Protein AF-A0AB36XWC5-F1 (afdb_monomer_lite)

Foldseek 3Di:
DVLLVVCCVVVVDQFDDKDWDWDFDADPVRHGDDIDIDIWTWGALVVLVVDPPRDPVVSVVDDRIDGPQLVVLVVVLVVLVVVVVVCVVCVVVLVVVLVVFVVVQVVVCVVVVNDGDWDFDDDPVCVVVVHDTHTDDCVVVVVVVVCCVVSPRDHPSSVDDDDPDDPDDD

pLDDT: mean 88.36, std 7.11, range [43.53, 97.0]

Structure (mmCIF, N/CA/C/O backbone):
data_AF-A0AB36XWC5-F1
#
_entry.id   AF-A0AB36XWC5-F1
#
loop_
_atom_site.group_PDB
_atom_site.id
_atom_site.type_symbol
_atom_site.label_atom_id
_atom_site.label_alt_id
_atom_site.label_comp_id
_atom_site.label_asym_id
_atom_site.label_entity_id
_atom_site.label_seq_id
_atom_site.pdbx_PDB_ins_code
_atom_site.Cartn_x
_atom_site.Cartn_y
_atom_site.Cartn_z
_atom_site.occupancy
_atom_site.B_iso_or_equiv
_atom_site.auth_seq_id
_atom_site.auth_comp_id
_atom_site.auth_asym_id
_atom_site.auth_atom_id
_atom_site.pdbx_PDB_model_num
ATOM 1 N N . MET A 1 1 ? -3.047 -9.078 12.312 1.00 82.25 1 MET A N 1
ATOM 2 C CA . MET A 1 1 ? -4.063 -8.747 11.285 1.00 82.25 1 MET A CA 1
ATOM 3 C C . MET A 1 1 ? -4.104 -9.725 10.125 1.00 82.25 1 MET A C 1
ATOM 5 O O . MET A 1 1 ? -5.204 -10.094 9.749 1.00 82.25 1 MET A O 1
ATOM 9 N N . GLU A 1 2 ? -2.970 -10.205 9.612 1.00 83.75 2 GLU A N 1
ATOM 10 C CA . GLU A 1 2 ? -2.934 -11.178 8.503 1.00 83.75 2 GLU A CA 1
ATOM 11 C C . GLU A 1 2 ? -3.854 -12.397 8.712 1.00 83.75 2 GLU A C 1
ATOM 13 O O . GLU A 1 2 ? -4.720 -12.687 7.893 1.00 83.75 2 GLU A O 1
ATOM 18 N N . THR A 1 3 ? -3.762 -13.060 9.870 1.00 84.31 3 THR A N 1
ATOM 19 C CA . THR A 1 3 ? -4.634 -14.199 10.215 1.00 84.31 3 THR A CA 1
ATOM 20 C C . THR A 1 3 ? -6.116 -13.823 10.249 1.00 84.31 3 THR A C 1
ATOM 22 O O . THR A 1 3 ? -6.949 -14.602 9.800 1.00 84.31 3 THR A O 1
ATOM 25 N N . LEU A 1 4 ? -6.452 -12.621 10.729 1.00 85.00 4 LEU A N 1
ATOM 26 C CA . LEU A 1 4 ? -7.832 -12.133 10.774 1.00 85.00 4 LEU A CA 1
ATOM 27 C C . LEU A 1 4 ? -8.362 -11.821 9.366 1.00 85.00 4 LEU A C 1
ATOM 29 O O . LEU A 1 4 ? -9.482 -12.193 9.037 1.00 85.00 4 LEU A O 1
ATOM 33 N N . ARG A 1 5 ? -7.535 -11.217 8.505 1.00 85.62 5 ARG A N 1
ATOM 34 C CA . ARG A 1 5 ? -7.838 -10.989 7.084 1.00 85.62 5 ARG A CA 1
ATOM 35 C C . ARG A 1 5 ? -8.075 -12.311 6.350 1.00 85.62 5 ARG A C 1
ATOM 37 O O . ARG A 1 5 ? -9.032 -12.435 5.586 1.00 85.62 5 ARG A O 1
ATOM 44 N N . ASN A 1 6 ? -7.247 -13.317 6.626 1.00 84.75 6 ASN A N 1
ATOM 45 C CA . ASN A 1 6 ? -7.398 -14.652 6.050 1.00 84.75 6 ASN A CA 1
ATOM 46 C C . ASN A 1 6 ? -8.660 -15.348 6.566 1.00 84.75 6 ASN A C 1
ATOM 48 O O . ASN A 1 6 ? -9.387 -15.931 5.769 1.00 84.75 6 ASN A O 1
ATOM 52 N N . HIS A 1 7 ? -8.976 -15.218 7.854 1.00 84.38 7 HIS A N 1
ATOM 53 C CA . HIS A 1 7 ? -10.230 -15.711 8.415 1.00 84.38 7 HIS A CA 1
ATOM 54 C C . HIS A 1 7 ? -11.456 -15.092 7.724 1.00 84.38 7 HIS A C 1
ATOM 56 O O . HIS A 1 7 ? -12.310 -15.843 7.260 1.00 84.38 7 HIS A O 1
ATOM 62 N N . VAL A 1 8 ? -11.506 -13.762 7.558 1.00 84.19 8 VAL A N 1
ATOM 63 C CA . VAL A 1 8 ? -12.599 -13.070 6.837 1.00 84.19 8 VAL A CA 1
ATOM 64 C C . VAL A 1 8 ? -12.761 -13.603 5.415 1.00 84.19 8 VAL A C 1
ATOM 66 O O . VAL A 1 8 ? -13.880 -13.853 4.981 1.00 84.19 8 VAL A O 1
ATOM 69 N N . SER A 1 9 ? -11.649 -13.832 4.712 1.00 80.06 9 SER A N 1
ATOM 70 C CA . SER A 1 9 ? -11.663 -14.303 3.319 1.00 80.06 9 SER A CA 1
ATOM 71 C C . SER A 1 9 ? -12.296 -15.693 3.150 1.00 80.06 9 SER A C 1
ATOM 73 O O . SER A 1 9 ? -12.802 -15.993 2.076 1.00 80.06 9 SER A O 1
ATOM 75 N N . HIS A 1 10 ? -12.277 -16.533 4.193 1.00 77.88 10 HIS A N 1
ATOM 76 C CA . HIS A 1 10 ? -12.788 -17.912 4.143 1.00 77.88 10 HIS A CA 1
ATOM 77 C C . HIS A 1 10 ? -14.086 -18.118 4.933 1.00 77.88 10 HIS A C 1
ATOM 79 O O . HIS A 1 10 ? -14.848 -19.028 4.627 1.00 77.88 10 HIS A O 1
ATOM 85 N N . SER A 1 11 ? -14.329 -17.301 5.960 1.00 77.69 11 SER A N 1
ATOM 86 C CA . SER A 1 11 ? -15.414 -17.499 6.937 1.00 77.69 11 SER A CA 1
ATOM 87 C C . SER A 1 11 ? -16.489 -16.409 6.865 1.00 77.69 11 SER A C 1
ATOM 89 O O . SER A 1 11 ? -17.497 -16.492 7.558 1.00 77.69 11 SER A O 1
ATOM 91 N N . GLY A 1 12 ? -16.290 -15.381 6.032 1.00 71.00 12 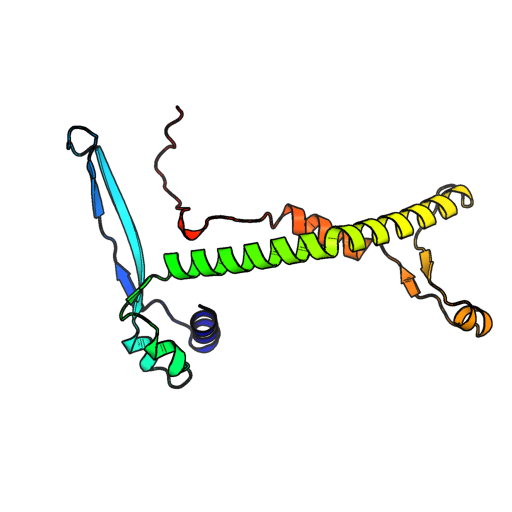GLY A N 1
ATOM 92 C CA . GLY A 1 12 ? -17.307 -14.400 5.644 1.00 71.00 12 GLY A CA 1
ATOM 93 C C . GLY A 1 12 ? -17.626 -13.299 6.661 1.00 71.00 12 GLY A C 1
ATOM 94 O O . GLY A 1 12 ? -18.109 -12.245 6.256 1.00 71.00 12 GLY A O 1
ATOM 95 N N . VAL A 1 13 ? -17.339 -13.477 7.957 1.00 79.88 13 VAL A N 1
ATOM 96 C CA . VAL A 1 13 ? -17.649 -12.482 9.002 1.00 79.88 13 VAL A CA 1
ATOM 97 C C . VAL A 1 13 ? -16.522 -12.397 10.034 1.00 79.88 13 VAL A C 1
ATOM 99 O O . VAL A 1 13 ? -16.051 -13.414 10.522 1.00 79.88 13 VAL A O 1
ATOM 102 N N . ALA A 1 14 ? -16.107 -11.175 10.386 1.00 85.25 14 ALA A N 1
ATOM 103 C CA . ALA A 1 14 ? -15.272 -10.910 11.570 1.00 85.25 14 ALA A CA 1
ATOM 104 C C . ALA A 1 14 ? -15.797 -9.762 12.446 1.00 85.25 14 ALA A C 1
ATOM 106 O O . ALA A 1 14 ? -15.201 -9.451 13.474 1.00 85.25 14 ALA A O 1
ATOM 107 N N . VAL A 1 15 ? -16.896 -9.114 12.048 1.00 91.75 15 VAL A N 1
ATOM 108 C CA . VAL A 1 15 ? -17.573 -8.114 12.878 1.00 91.75 15 VAL A CA 1
ATOM 109 C C . VAL A 1 15 ? -18.564 -8.853 13.763 1.00 91.75 15 VAL A C 1
ATOM 111 O O . VAL A 1 15 ? -19.527 -9.429 13.269 1.00 91.75 15 VAL A O 1
ATOM 114 N N . HIS A 1 16 ? -18.312 -8.850 15.066 1.00 93.56 16 HIS A N 1
ATOM 115 C CA . HIS A 1 16 ? -19.130 -9.565 16.048 1.00 93.56 16 HIS A CA 1
ATOM 116 C C . HIS A 1 16 ? -19.888 -8.608 16.969 1.00 93.56 16 HIS A C 1
ATOM 118 O O . HIS A 1 16 ? -20.935 -8.962 17.501 1.00 93.56 16 HIS A O 1
ATOM 124 N N . LEU A 1 17 ? -19.360 -7.398 17.159 1.00 93.50 17 LEU A N 1
ATOM 125 C CA . LEU A 1 17 ? -19.962 -6.368 17.993 1.00 93.50 17 LEU A CA 1
ATOM 126 C C . LEU A 1 17 ? -19.766 -5.001 17.338 1.00 93.50 17 LEU A C 1
ATOM 128 O O . LEU A 1 17 ? -18.662 -4.666 16.905 1.00 93.50 17 LEU A O 1
ATOM 132 N N . VAL A 1 18 ? -20.835 -4.212 17.319 1.00 94.88 18 VAL A N 1
ATOM 133 C CA . VAL A 1 18 ? -20.817 -2.794 16.959 1.00 94.88 18 VAL A CA 1
ATOM 134 C C . VAL A 1 18 ? -21.388 -2.016 18.138 1.00 94.88 18 VAL A C 1
ATOM 136 O O . VAL A 1 18 ? -22.439 -2.384 18.663 1.00 94.88 18 VAL A O 1
ATOM 139 N N . SER A 1 19 ? -20.689 -0.973 18.573 1.00 93.12 19 SER A N 1
ATOM 140 C CA . SER A 1 19 ? -21.149 -0.045 19.610 1.00 93.12 19 SER A CA 1
ATOM 141 C C . SER A 1 19 ? -21.038 1.389 19.117 1.00 93.12 19 SER A C 1
ATOM 143 O O . SER A 1 19 ? -20.145 1.725 18.344 1.00 93.12 19 SER A O 1
ATOM 145 N N . ASN A 1 20 ? -21.946 2.244 19.581 1.00 91.81 20 ASN A N 1
ATOM 146 C CA . ASN A 1 20 ? -22.007 3.645 19.176 1.00 91.81 20 ASN A CA 1
ATOM 147 C C . ASN A 1 20 ? -21.877 4.558 20.402 1.00 91.81 20 ASN A C 1
ATOM 149 O O . ASN A 1 20 ? -22.856 5.213 20.758 1.00 91.81 20 ASN A O 1
ATOM 153 N N . PRO A 1 21 ? -20.729 4.567 21.106 1.00 90.81 21 PRO A N 1
ATOM 154 C CA . PRO A 1 21 ? -20.549 5.465 22.235 1.00 90.81 21 PRO A CA 1
ATOM 155 C C . PRO A 1 21 ? -20.594 6.931 21.807 1.00 90.81 21 PRO A C 1
ATOM 157 O O . PRO A 1 21 ? -20.070 7.328 20.759 1.00 90.81 21 PRO A O 1
ATOM 160 N N . ASP A 1 22 ? -21.159 7.739 22.689 1.00 90.19 22 ASP A N 1
ATOM 161 C CA . ASP A 1 22 ? -21.145 9.187 22.638 1.00 90.19 22 ASP A CA 1
ATOM 162 C C . ASP A 1 22 ? -20.320 9.755 23.802 1.00 90.19 22 ASP A C 1
ATOM 164 O O . ASP A 1 22 ? -20.263 9.201 24.902 1.00 90.19 22 ASP A O 1
ATOM 168 N N . LYS A 1 23 ? -19.602 10.851 23.545 1.00 90.62 23 LYS A N 1
ATOM 169 C CA . LYS A 1 23 ? -18.795 11.529 24.561 1.00 90.62 23 LYS A CA 1
ATOM 170 C C . LYS A 1 23 ? -18.813 13.035 24.357 1.00 90.62 23 LYS A C 1
ATOM 172 O O . LYS A 1 23 ? -18.443 13.528 23.293 1.00 90.62 23 LYS A O 1
ATOM 177 N N . TRP A 1 24 ? -19.155 13.767 25.414 1.00 89.62 24 TRP A N 1
ATOM 178 C CA . TRP A 1 24 ? -18.945 15.210 25.470 1.00 89.62 24 TRP A CA 1
ATOM 179 C C . TRP A 1 24 ? -17.445 15.526 25.543 1.00 89.62 24 TRP A C 1
ATOM 181 O O . TRP A 1 24 ? -16.742 15.096 26.461 1.00 89.62 24 TRP A O 1
ATOM 191 N N . ILE A 1 25 ? -16.952 16.279 24.563 1.00 87.75 25 ILE A N 1
ATOM 192 C CA . ILE A 1 25 ? -15.660 16.958 24.608 1.00 87.75 25 ILE A CA 1
ATOM 193 C C . ILE A 1 25 ? -15.844 18.235 25.420 1.00 87.75 25 ILE A C 1
ATOM 195 O O . ILE A 1 25 ? -16.805 18.980 25.224 1.00 87.75 25 ILE A O 1
ATOM 199 N N . LEU A 1 26 ? -14.917 18.468 26.344 1.00 89.31 26 LEU A N 1
ATOM 200 C CA . LEU A 1 26 ? -14.891 19.661 27.176 1.00 89.31 26 LEU A CA 1
ATOM 201 C C . LEU A 1 26 ? -13.871 20.657 26.614 1.00 89.31 26 LEU A C 1
ATOM 203 O O . LEU A 1 26 ? -12.820 20.247 26.120 1.00 89.31 26 LEU A O 1
ATOM 207 N N . ASN A 1 27 ? -14.173 21.950 26.697 1.00 86.38 27 ASN A N 1
ATOM 208 C CA . ASN A 1 27 ? -13.205 23.016 26.444 1.00 86.38 27 ASN A CA 1
ATOM 209 C C . ASN A 1 27 ? -12.229 23.180 27.631 1.00 86.38 27 ASN A C 1
ATOM 211 O O . ASN A 1 27 ? -12.357 22.507 28.657 1.00 86.38 27 ASN A O 1
ATOM 215 N N . GLU A 1 28 ? -11.267 24.099 27.511 1.00 86.38 28 GLU A N 1
ATOM 216 C CA . GLU A 1 28 ? -10.276 24.396 28.563 1.00 86.38 28 GLU A CA 1
ATOM 217 C C . GLU A 1 28 ? -10.924 24.782 29.906 1.00 86.38 28 GLU A C 1
ATOM 219 O O . GLU A 1 28 ? -10.418 24.437 30.973 1.00 86.38 28 GLU A O 1
ATOM 224 N N . ASN A 1 29 ? -12.111 25.392 29.857 1.00 90.00 29 ASN A N 1
ATOM 225 C CA . ASN A 1 29 ? -12.907 25.776 31.024 1.00 90.00 29 ASN A CA 1
ATOM 226 C C . ASN A 1 29 ? -13.786 24.635 31.572 1.00 90.00 29 ASN A C 1
ATOM 228 O O . ASN A 1 29 ? -14.665 24.878 32.399 1.00 90.00 29 ASN A O 1
ATOM 232 N N . LYS A 1 30 ? -13.577 23.389 31.121 1.00 85.00 30 LYS A N 1
ATOM 233 C CA . LYS A 1 30 ? -14.369 22.195 31.474 1.00 85.00 30 LYS A CA 1
ATOM 234 C C . LYS A 1 30 ? -15.860 22.291 31.122 1.00 85.00 30 LYS A C 1
ATOM 236 O O . LYS A 1 30 ? -16.669 21.539 31.662 1.00 85.00 30 LYS A O 1
ATOM 241 N N . GLN A 1 31 ? -16.237 23.179 30.211 1.00 84.88 31 GLN A N 1
ATOM 242 C CA . GLN A 1 31 ? -17.599 23.274 29.696 1.00 84.88 31 GLN A CA 1
ATOM 243 C C . GLN A 1 31 ? -17.744 22.383 28.464 1.00 84.88 31 GLN A C 1
ATOM 245 O O . GLN A 1 31 ? -16.829 22.290 27.645 1.00 84.88 31 GLN A O 1
ATOM 250 N N . ALA A 1 32 ? -18.894 21.724 28.335 1.00 85.31 32 ALA A N 1
ATOM 251 C CA . ALA A 1 32 ? -19.197 20.893 27.179 1.00 85.31 32 ALA A CA 1
ATOM 252 C C . ALA A 1 32 ? -19.196 21.742 25.900 1.00 85.31 32 ALA A C 1
ATOM 254 O O . ALA A 1 32 ? -19.955 22.702 25.794 1.00 85.31 32 ALA A O 1
ATOM 255 N N . SER A 1 33 ? -18.328 21.395 24.950 1.00 86.88 33 SER A N 1
ATOM 256 C CA . SER A 1 33 ? -18.226 22.071 23.656 1.00 86.88 33 SER A CA 1
ATOM 257 C C . SER A 1 33 ? -18.938 21.275 22.571 1.00 86.88 33 SER A C 1
ATOM 259 O O . SER A 1 33 ? -19.845 21.786 21.927 1.00 86.88 33 SER A O 1
ATOM 261 N N . ASN A 1 34 ? -18.569 20.003 22.407 1.00 85.94 34 ASN A N 1
ATOM 262 C CA . ASN A 1 34 ? -19.060 19.146 21.331 1.00 85.94 34 ASN A CA 1
ATOM 263 C C . ASN A 1 34 ? -19.462 17.769 21.862 1.00 85.94 34 ASN A C 1
ATOM 265 O O . ASN A 1 34 ? -18.729 17.183 22.656 1.00 85.94 34 ASN A O 1
ATOM 269 N N . LEU A 1 35 ? -20.575 17.214 21.378 1.00 88.81 35 LEU A N 1
ATOM 270 C CA . LEU A 1 35 ? -20.912 15.801 21.568 1.00 88.81 35 LEU A CA 1
ATOM 271 C C . LEU A 1 35 ? -20.372 14.998 20.385 1.00 88.81 35 LEU A C 1
ATOM 273 O O . LEU A 1 35 ? -20.768 15.227 19.243 1.00 88.81 35 LEU A O 1
ATOM 277 N N . VAL A 1 36 ? -19.458 14.067 20.650 1.00 89.06 36 VAL A N 1
ATOM 278 C CA . VAL A 1 36 ? -18.849 13.225 19.618 1.00 89.06 36 VAL A CA 1
ATOM 279 C C . VAL A 1 36 ? -19.427 11.827 19.679 1.00 89.06 36 VAL A C 1
ATOM 281 O O . VAL A 1 36 ? -19.335 11.163 20.706 1.00 89.06 36 VAL A O 1
ATOM 284 N N . PHE A 1 37 ? -19.951 11.371 18.546 1.00 88.69 37 PHE A N 1
ATOM 285 C CA . PHE A 1 37 ? -20.355 9.988 18.332 1.00 88.69 37 PHE A CA 1
ATOM 286 C C . PHE A 1 37 ? -19.226 9.222 17.652 1.00 88.69 37 PHE A C 1
ATOM 288 O O . PHE A 1 37 ? -18.621 9.703 16.691 1.00 88.69 37 PHE A O 1
ATOM 295 N N . ASN A 1 38 ? -18.949 8.013 18.127 1.00 87.75 38 ASN A N 1
ATOM 296 C CA . ASN A 1 38 ? -17.966 7.127 17.523 1.00 87.75 38 ASN A CA 1
ATOM 297 C C . ASN A 1 38 ? -18.612 5.769 17.259 1.00 87.75 38 ASN A C 1
ATOM 299 O O . ASN A 1 38 ? -19.304 5.247 18.118 1.00 87.75 38 ASN A O 1
ATOM 303 N N . ILE A 1 39 ? -18.389 5.191 16.081 1.00 90.88 39 ILE A N 1
ATOM 304 C CA . ILE A 1 39 ? -18.837 3.829 15.770 1.00 90.88 39 ILE A CA 1
ATOM 305 C C . ILE A 1 39 ? -17.671 2.897 16.029 1.00 90.88 39 ILE A C 1
ATOM 307 O O . ILE A 1 39 ? -16.707 2.890 15.265 1.00 90.88 39 ILE A O 1
ATOM 311 N N . GLU A 1 40 ? -17.718 2.120 17.093 1.00 92.75 40 GLU A N 1
ATOM 312 C CA . GLU A 1 40 ? -16.735 1.094 17.395 1.00 92.75 40 GLU A CA 1
ATOM 313 C C . GLU A 1 40 ? -17.155 -0.241 16.783 1.00 92.75 40 GLU A C 1
ATOM 315 O O . GLU A 1 40 ? -18.321 -0.626 16.814 1.00 92.75 40 GLU A O 1
ATOM 320 N N . ILE A 1 41 ? -16.190 -0.945 16.197 1.00 94.38 41 ILE A N 1
ATOM 321 C CA . ILE A 1 41 ? -16.427 -2.189 15.467 1.00 94.38 41 ILE A CA 1
ATOM 322 C C . ILE A 1 41 ? -15.398 -3.195 15.965 1.00 94.38 41 ILE A C 1
ATOM 324 O O . ILE A 1 41 ? -14.193 -2.959 15.844 1.00 94.38 41 ILE A O 1
ATOM 328 N N . TYR A 1 42 ? -15.871 -4.309 16.518 1.00 95.62 42 TYR A N 1
ATOM 329 C CA . TYR A 1 42 ? -15.030 -5.289 17.190 1.00 95.62 42 TYR A CA 1
ATOM 330 C C . TYR A 1 42 ? -15.181 -6.699 16.624 1.00 95.62 42 TYR A C 1
ATOM 332 O O . TYR A 1 42 ? -16.285 -7.152 16.305 1.00 95.62 42 TYR A O 1
ATOM 340 N N . ALA A 1 43 ? -14.061 -7.422 16.612 1.00 94.38 43 ALA A N 1
ATOM 341 C CA . ALA A 1 43 ? -14.048 -8.877 16.578 1.00 94.38 43 ALA A CA 1
ATOM 342 C C . ALA A 1 43 ? -13.896 -9.414 18.005 1.00 94.38 43 ALA A C 1
ATOM 344 O O . ALA A 1 43 ? -12.970 -9.040 18.727 1.00 94.38 43 ALA A O 1
ATOM 345 N N . LEU A 1 44 ? -14.811 -10.292 18.405 1.00 94.25 44 LEU A N 1
ATOM 346 C CA . LEU A 1 44 ? -14.743 -11.009 19.678 1.00 94.25 44 LEU A CA 1
ATOM 347 C C . LEU A 1 44 ? -13.864 -12.256 19.560 1.00 94.25 44 LEU A C 1
ATOM 349 O O . LEU A 1 44 ? -14.066 -13.064 18.653 1.00 94.25 44 LEU A O 1
ATOM 353 N N . LYS A 1 45 ? -12.925 -12.425 20.494 1.00 92.94 45 LYS A N 1
ATOM 354 C CA . LYS A 1 45 ? -12.001 -13.568 20.551 1.00 92.94 45 LYS A CA 1
ATOM 355 C C . LYS A 1 45 ? -12.718 -14.907 20.687 1.00 92.94 45 LYS A C 1
ATOM 357 O O . LYS A 1 45 ? -12.339 -15.849 20.005 1.00 92.94 45 LYS A O 1
ATOM 362 N N . GLU A 1 46 ? -13.755 -14.975 21.520 1.00 92.75 46 GLU A N 1
ATOM 363 C CA . GLU A 1 46 ? -14.589 -16.175 21.695 1.00 92.75 46 GLU A CA 1
ATOM 364 C C . GLU A 1 46 ? -15.160 -16.667 20.355 1.00 92.75 46 GLU A C 1
ATOM 366 O O . GLU A 1 46 ? -14.979 -17.819 19.987 1.00 92.75 46 GLU A O 1
ATOM 371 N N . ARG A 1 47 ? -15.706 -15.755 19.546 1.00 90.94 47 ARG A N 1
ATOM 372 C CA . ARG A 1 47 ? -16.283 -16.066 18.233 1.00 90.94 47 ARG A CA 1
ATOM 373 C C . ARG A 1 47 ? -15.226 -16.459 17.206 1.00 90.94 47 ARG A C 1
ATOM 375 O O . ARG A 1 47 ? -15.490 -17.268 16.326 1.00 90.94 47 ARG A O 1
ATOM 382 N N . LEU A 1 48 ? -14.024 -15.886 17.300 1.00 90.06 48 LEU A N 1
ATOM 383 C CA . LEU A 1 48 ? -12.893 -16.311 16.471 1.00 90.06 48 LEU A CA 1
ATOM 384 C C . LEU A 1 48 ? -12.393 -17.707 16.872 1.00 90.06 48 LEU A C 1
ATOM 386 O O . LEU A 1 48 ? -11.913 -18.438 16.010 1.00 90.06 48 LEU A O 1
ATOM 390 N N . ALA A 1 49 ? -12.505 -18.071 18.152 1.00 89.56 49 ALA A N 1
ATOM 391 C CA . ALA A 1 49 ? -12.117 -19.380 18.668 1.00 89.56 49 ALA A CA 1
ATOM 392 C C . ALA A 1 49 ? -13.095 -20.498 18.270 1.00 89.56 49 ALA A C 1
ATOM 394 O O . ALA A 1 49 ? -12.658 -21.636 18.117 1.00 89.56 49 ALA A O 1
ATOM 395 N N . ASP A 1 50 ? -14.369 -20.172 18.022 1.00 87.62 50 ASP A N 1
ATOM 396 C CA . ASP A 1 50 ? -15.357 -21.116 17.472 1.00 87.62 50 ASP A CA 1
ATOM 397 C C . ASP A 1 50 ? -14.961 -21.631 16.073 1.00 87.62 50 ASP A C 1
ATOM 399 O O . ASP A 1 50 ? -15.430 -22.676 15.619 1.00 87.62 50 ASP A O 1
ATOM 403 N N . ASN A 1 51 ? -14.079 -20.914 15.369 1.00 83.56 51 ASN A N 1
ATOM 404 C CA . ASN A 1 51 ? -13.585 -21.319 14.062 1.00 83.56 51 ASN A CA 1
ATOM 405 C C . ASN A 1 51 ? -12.324 -22.186 14.185 1.00 83.56 51 ASN A C 1
ATOM 407 O O . ASN A 1 51 ? -11.227 -21.689 14.444 1.00 83.56 51 ASN A O 1
ATOM 411 N N . SER A 1 52 ? -12.462 -23.479 13.887 1.00 80.75 52 SER A N 1
ATOM 412 C CA . SER A 1 52 ? -11.366 -24.457 13.934 1.00 80.75 52 SER A CA 1
ATOM 413 C C . SER A 1 52 ? -10.198 -24.155 12.984 1.00 80.75 52 SER A C 1
ATOM 415 O O . SER A 1 52 ? -9.097 -24.665 13.182 1.00 80.75 52 SER A O 1
ATOM 417 N N . GLY A 1 53 ? -10.414 -23.340 11.946 1.00 82.56 53 GLY A N 1
ATOM 418 C CA . GLY A 1 53 ? -9.382 -22.896 11.008 1.00 82.56 53 GLY A CA 1
ATOM 419 C C . GLY A 1 53 ? -8.574 -21.688 11.492 1.00 82.56 53 GLY A C 1
ATOM 420 O O . GLY A 1 53 ? -7.573 -21.327 10.865 1.00 82.56 53 GLY A O 1
ATOM 421 N N . PHE A 1 54 ? -8.970 -21.039 12.591 1.00 86.31 54 PHE A N 1
ATOM 422 C CA . PHE A 1 54 ? -8.229 -19.905 13.129 1.00 86.31 54 PHE A CA 1
ATOM 423 C C . PHE A 1 54 ? -6.997 -20.381 13.912 1.00 86.31 54 PHE A C 1
ATOM 425 O O . PHE A 1 54 ? -7.079 -21.232 14.793 1.00 86.31 54 PHE A O 1
ATOM 432 N N . LYS A 1 55 ? -5.821 -19.810 13.613 1.00 89.56 55 LYS A N 1
ATOM 433 C CA . LYS A 1 55 ? -4.548 -20.238 14.218 1.00 89.56 55 LYS A CA 1
ATOM 434 C C . LYS A 1 55 ? -4.564 -20.099 15.757 1.00 89.56 55 LYS A C 1
ATOM 436 O O . LYS A 1 55 ? -4.634 -18.966 16.246 1.00 89.56 55 LYS A O 1
ATOM 441 N N . PRO A 1 56 ? -4.381 -21.193 16.528 1.00 88.38 56 PRO A N 1
ATOM 442 C CA . PRO A 1 56 ? -4.431 -21.142 17.993 1.00 88.38 56 PRO A CA 1
ATOM 443 C C . PRO A 1 56 ? -3.349 -20.270 18.637 1.00 88.38 56 PRO A C 1
ATOM 445 O O . PRO A 1 56 ? -3.598 -19.636 19.659 1.00 88.38 56 PRO A O 1
ATOM 448 N N . SER A 1 57 ? -2.150 -20.207 18.044 1.00 91.69 57 SER A N 1
ATOM 449 C CA . SER A 1 57 ? -1.066 -19.342 18.532 1.00 91.69 57 SER A CA 1
ATOM 450 C C . SER A 1 57 ? -1.464 -17.868 18.516 1.00 91.69 57 SER A C 1
ATOM 452 O O . SER A 1 57 ? -1.243 -17.159 19.490 1.00 91.69 57 SER A O 1
ATOM 454 N N . VAL A 1 58 ? -2.146 -17.437 17.454 1.00 89.44 58 VAL A N 1
ATOM 455 C CA . VAL A 1 58 ? -2.605 -16.055 17.296 1.00 89.44 58 VAL A CA 1
ATOM 456 C C . VAL A 1 58 ? -3.752 -15.749 18.257 1.00 89.44 58 VAL A C 1
ATOM 458 O O . VAL A 1 58 ? -3.762 -14.677 18.847 1.00 89.44 58 VAL A O 1
ATOM 461 N N . LEU A 1 59 ? -4.687 -16.684 18.484 1.00 90.12 59 LEU A N 1
ATOM 462 C CA . LEU A 1 59 ? -5.768 -16.488 19.466 1.00 90.12 59 LEU A CA 1
ATOM 463 C C . LEU A 1 59 ? -5.230 -16.187 20.867 1.00 90.12 59 LEU A C 1
ATOM 465 O O . LEU A 1 59 ? -5.810 -15.364 21.571 1.00 90.12 59 LEU A O 1
ATOM 469 N N . LYS A 1 60 ? -4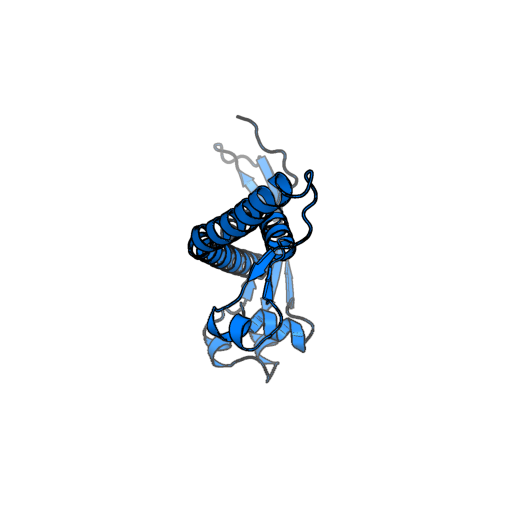.122 -16.817 21.276 1.00 91.25 60 LYS A N 1
ATOM 470 C CA . LYS A 1 60 ? -3.520 -16.579 22.597 1.00 91.25 60 LYS A CA 1
ATOM 471 C C . LYS A 1 60 ? -3.040 -15.138 22.775 1.00 91.25 60 LYS A C 1
ATOM 473 O O . LYS A 1 60 ? -3.176 -14.605 23.869 1.00 91.25 60 LYS A O 1
ATOM 478 N N . GLU A 1 61 ? -2.544 -14.517 21.709 1.00 91.62 61 GLU A N 1
ATOM 479 C CA . GLU A 1 61 ? -2.032 -13.141 21.712 1.00 91.62 61 GLU A CA 1
ATOM 480 C C . GLU A 1 61 ? -3.142 -12.083 21.596 1.00 91.62 61 GLU A C 1
ATOM 482 O O . GLU A 1 61 ? -2.914 -10.913 21.903 1.00 91.62 61 GLU A O 1
ATOM 487 N N . LEU A 1 62 ? -4.346 -12.464 21.149 1.00 91.19 62 LEU A N 1
ATOM 488 C CA . LEU A 1 62 ? -5.444 -11.517 20.970 1.00 91.19 62 LEU A CA 1
ATOM 489 C C . LEU A 1 62 ? -6.093 -11.124 22.309 1.00 91.19 62 LEU A C 1
ATOM 491 O O . LEU A 1 62 ? -6.345 -12.003 23.146 1.00 91.19 62 LEU A O 1
ATOM 495 N N . PRO A 1 63 ? -6.444 -9.834 22.487 1.00 93.81 63 PRO A N 1
ATOM 496 C CA . PRO A 1 63 ? -7.346 -9.409 23.553 1.00 93.81 63 PRO A CA 1
ATOM 497 C C . PRO A 1 63 ? -8.760 -9.957 23.314 1.00 93.81 63 PRO A C 1
ATOM 499 O O . PRO A 1 63 ? -9.098 -10.358 22.199 1.00 93.81 63 PRO A O 1
ATOM 502 N N . ASP A 1 64 ? -9.613 -9.916 24.338 1.00 94.56 64 ASP A N 1
ATOM 503 C CA . ASP A 1 64 ? -10.992 -10.424 24.248 1.00 94.56 64 ASP A CA 1
ATOM 504 C C . ASP A 1 64 ? -11.826 -9.697 23.183 1.00 94.56 64 ASP A C 1
ATOM 506 O O . ASP A 1 64 ? -12.634 -10.311 22.482 1.00 94.56 64 ASP A O 1
ATOM 510 N N . LYS A 1 65 ? -11.586 -8.389 23.027 1.00 94.44 65 LYS A N 1
ATOM 511 C CA . LYS A 1 65 ? -12.173 -7.542 21.984 1.00 94.44 65 LYS A CA 1
ATOM 512 C C . LYS A 1 65 ? -11.068 -6.910 21.149 1.00 94.44 65 LYS A C 1
ATOM 514 O O . LYS A 1 65 ? -10.239 -6.161 21.664 1.00 94.44 65 LYS A O 1
ATOM 519 N N . VAL A 1 66 ? -11.086 -7.169 19.848 1.00 93.44 66 VAL A N 1
ATOM 520 C CA . VAL A 1 66 ? -10.154 -6.574 18.886 1.00 93.44 66 VAL A CA 1
ATOM 521 C C . VAL A 1 66 ? -10.849 -5.419 18.175 1.00 93.44 66 VAL A C 1
ATOM 523 O O . VAL A 1 66 ? -11.804 -5.653 17.439 1.00 93.44 66 VAL A O 1
ATOM 526 N N . ASP A 1 67 ? -10.377 -4.184 18.373 1.00 92.44 67 ASP A N 1
ATOM 527 C CA . ASP A 1 67 ? -10.852 -3.015 17.614 1.00 92.44 67 ASP A CA 1
ATOM 528 C C . ASP A 1 67 ? -10.416 -3.139 16.149 1.00 92.44 67 ASP A C 1
ATOM 530 O O . ASP A 1 67 ? -9.234 -2.994 15.813 1.00 92.44 67 ASP A O 1
ATOM 534 N N . LEU A 1 68 ? -11.382 -3.402 15.269 1.00 91.88 68 LEU A N 1
ATOM 535 C CA . LEU A 1 68 ? -11.129 -3.634 13.853 1.00 91.88 68 LEU A CA 1
ATOM 536 C C . LEU A 1 68 ? -10.678 -2.368 13.131 1.00 91.88 68 LEU A C 1
ATOM 538 O O . LEU A 1 68 ? -9.828 -2.455 12.248 1.00 91.88 68 LEU A O 1
ATOM 542 N N . LYS A 1 69 ? -11.170 -1.186 13.514 1.00 89.81 69 LYS A N 1
ATOM 543 C CA . LYS A 1 69 ? -10.756 0.071 12.873 1.00 89.81 69 LYS A CA 1
ATOM 544 C C . LYS A 1 69 ? -9.286 0.334 13.153 1.00 89.81 69 LYS A C 1
ATOM 546 O O . LYS A 1 69 ? -8.521 0.610 12.230 1.00 89.81 69 LYS A O 1
ATOM 551 N N . LYS A 1 70 ? -8.883 0.229 14.423 1.00 89.12 70 LYS A N 1
ATOM 552 C CA . LYS A 1 70 ? -7.493 0.446 14.833 1.00 89.12 70 LYS A CA 1
ATOM 553 C C . LYS A 1 70 ? -6.572 -0.583 14.186 1.00 89.12 70 LYS A C 1
ATOM 555 O O . LYS A 1 70 ? -5.533 -0.219 13.635 1.00 89.12 70 LYS A O 1
ATOM 560 N N . ALA A 1 71 ? -6.968 -1.853 14.213 1.00 90.19 71 ALA A N 1
ATOM 561 C CA . ALA A 1 71 ? -6.156 -2.930 13.675 1.00 90.19 71 ALA A CA 1
ATOM 562 C C . ALA A 1 71 ? -6.002 -2.832 12.144 1.00 90.19 71 ALA A C 1
ATOM 564 O O . ALA A 1 71 ? -4.886 -2.962 11.641 1.00 90.19 71 ALA A O 1
ATOM 565 N N . VAL A 1 72 ? -7.076 -2.523 11.403 1.00 89.75 72 VAL A N 1
ATOM 566 C CA . VAL A 1 72 ? -7.025 -2.299 9.945 1.00 89.75 72 VAL A CA 1
ATOM 567 C C . VAL A 1 72 ? -6.160 -1.090 9.600 1.00 89.75 72 VAL A C 1
ATOM 569 O O . VAL A 1 72 ? -5.299 -1.207 8.733 1.00 89.75 72 VAL A O 1
ATOM 572 N N . ARG A 1 73 ? -6.320 0.048 10.292 1.00 89.62 73 ARG A N 1
ATOM 573 C CA . ARG A 1 73 ? -5.493 1.246 10.049 1.00 89.62 73 ARG A CA 1
ATOM 574 C C . ARG A 1 73 ? -4.009 0.964 10.259 1.00 89.62 73 ARG A C 1
ATOM 576 O O . ARG A 1 73 ? -3.201 1.326 9.411 1.00 89.62 73 ARG A O 1
ATOM 583 N N . SER A 1 74 ? -3.660 0.282 11.350 1.00 88.88 74 SER A N 1
ATOM 584 C CA . SER A 1 74 ? -2.275 -0.112 11.628 1.00 88.88 74 SER A CA 1
ATOM 585 C C . SER A 1 74 ? -1.726 -1.066 10.561 1.00 88.88 74 SER A C 1
ATOM 587 O O . SER A 1 74 ? -0.608 -0.881 10.091 1.00 88.88 74 SER A O 1
ATOM 589 N N . TYR A 1 75 ? -2.523 -2.043 10.123 1.00 89.94 75 TYR A N 1
ATOM 590 C CA . TYR A 1 75 ? -2.119 -3.003 9.096 1.00 89.94 75 TYR A CA 1
ATOM 591 C C . TYR A 1 75 ? -1.926 -2.358 7.718 1.00 89.94 75 TYR A C 1
ATOM 593 O O . TYR A 1 75 ? -0.897 -2.577 7.086 1.00 89.94 75 TYR A O 1
ATOM 601 N N . VAL A 1 76 ? -2.867 -1.520 7.273 1.00 89.06 76 VAL A N 1
ATOM 602 C CA . VAL A 1 76 ? -2.744 -0.769 6.011 1.00 89.06 76 VAL A CA 1
ATOM 603 C C . VAL A 1 76 ? -1.562 0.198 6.070 1.00 89.06 76 VAL A C 1
ATOM 605 O O . VAL A 1 76 ? -0.812 0.288 5.104 1.00 89.06 76 VAL A O 1
ATOM 608 N N . GLY A 1 77 ? -1.346 0.861 7.210 1.00 89.56 77 GLY A N 1
AT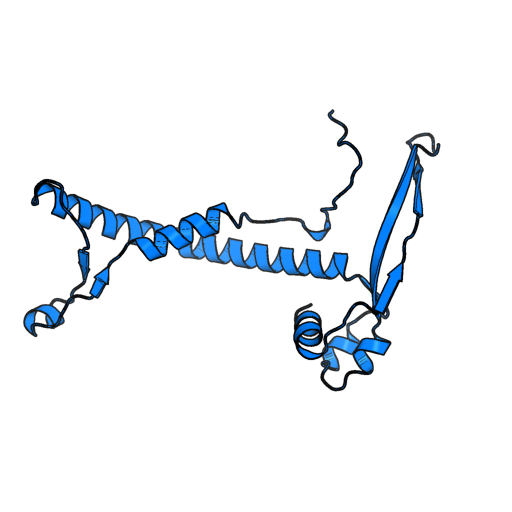OM 609 C CA . GLY A 1 77 ? -0.164 1.696 7.430 1.00 89.56 77 GLY A CA 1
ATOM 610 C C . GLY A 1 77 ? 1.139 0.904 7.286 1.00 89.56 77 GLY A C 1
ATOM 611 O O . GLY A 1 77 ? 2.037 1.339 6.577 1.00 89.56 77 GLY A O 1
ATOM 612 N N . ALA A 1 78 ? 1.223 -0.293 7.874 1.00 89.56 78 ALA A N 1
ATOM 613 C CA . ALA A 1 78 ? 2.396 -1.156 7.739 1.00 89.56 78 ALA A CA 1
ATOM 614 C C . ALA A 1 78 ? 2.636 -1.607 6.286 1.00 89.56 78 ALA A C 1
ATOM 616 O O . ALA A 1 78 ? 3.773 -1.562 5.820 1.00 89.56 78 ALA A O 1
ATOM 617 N N . ILE A 1 79 ? 1.581 -1.988 5.551 1.00 89.88 79 ILE A N 1
ATOM 618 C CA . ILE A 1 79 ? 1.682 -2.310 4.116 1.00 89.88 79 ILE A CA 1
ATOM 619 C C . ILE A 1 79 ? 2.191 -1.100 3.333 1.00 89.88 79 ILE A C 1
ATOM 621 O O . ILE A 1 79 ? 3.106 -1.241 2.525 1.00 89.88 79 ILE A O 1
ATOM 625 N N . SER A 1 80 ? 1.627 0.082 3.589 1.00 90.50 80 SER A N 1
ATOM 626 C CA . SER A 1 80 ? 2.048 1.319 2.934 1.00 90.50 80 SER A CA 1
ATOM 627 C C . SER A 1 80 ? 3.526 1.610 3.190 1.00 90.50 80 SER A C 1
ATOM 629 O O . SER A 1 80 ? 4.239 1.946 2.250 1.00 90.50 80 SER A O 1
ATOM 631 N N . SER A 1 81 ? 4.006 1.443 4.426 1.00 90.06 81 SER A N 1
ATOM 632 C CA . SER A 1 81 ? 5.421 1.639 4.761 1.00 90.06 81 SER A CA 1
ATOM 633 C C . SER A 1 81 ? 6.329 0.650 4.030 1.00 90.06 81 SER A C 1
ATOM 635 O O . SER A 1 81 ? 7.347 1.051 3.482 1.00 90.06 81 SER A O 1
ATOM 637 N N . ILE A 1 82 ? 5.955 -0.633 3.967 1.00 91.31 82 ILE A N 1
ATOM 638 C CA . ILE A 1 82 ? 6.729 -1.640 3.223 1.00 91.31 82 ILE A CA 1
ATOM 639 C C . ILE A 1 82 ? 6.795 -1.274 1.738 1.00 91.31 82 ILE A C 1
ATOM 641 O O . ILE A 1 82 ? 7.862 -1.341 1.134 1.00 91.31 82 ILE A O 1
ATOM 645 N N . GLN A 1 83 ? 5.668 -0.878 1.144 1.00 91.00 83 GLN A N 1
ATOM 646 C CA . GLN A 1 83 ? 5.629 -0.467 -0.258 1.00 91.00 83 GLN A CA 1
ATOM 647 C C . GLN A 1 83 ? 6.497 0.766 -0.519 1.00 91.00 83 GLN A C 1
ATOM 649 O O . GLN A 1 83 ? 7.159 0.822 -1.551 1.00 91.00 83 GLN A O 1
ATOM 654 N N . ASP A 1 84 ? 6.512 1.728 0.403 1.00 91.56 84 ASP A N 1
ATOM 655 C CA . ASP A 1 84 ? 7.361 2.917 0.318 1.00 91.56 84 ASP A CA 1
ATOM 656 C C . ASP A 1 84 ? 8.852 2.549 0.324 1.00 91.56 84 ASP A C 1
ATOM 658 O O . ASP A 1 84 ? 9.607 3.000 -0.536 1.00 91.56 84 ASP A O 1
ATOM 662 N N . GLU A 1 85 ? 9.270 1.652 1.221 1.00 93.50 85 GLU A N 1
ATOM 663 C CA . GLU A 1 85 ? 10.656 1.171 1.272 1.00 93.50 85 GLU A CA 1
ATOM 664 C C . GLU A 1 85 ? 11.050 0.382 0.019 1.00 93.50 85 GLU A C 1
ATOM 666 O O . GLU A 1 85 ? 12.110 0.625 -0.557 1.00 93.50 85 GLU A O 1
ATOM 671 N N . VAL A 1 86 ? 10.184 -0.514 -0.467 1.00 92.88 86 VAL A N 1
ATOM 672 C CA . VAL A 1 86 ? 10.433 -1.245 -1.721 1.00 92.88 86 VAL A CA 1
ATOM 673 C C . VAL A 1 86 ? 10.630 -0.275 -2.881 1.00 92.88 86 VAL A C 1
ATOM 675 O O . VAL A 1 86 ? 11.554 -0.460 -3.669 1.00 92.88 86 VAL A O 1
ATOM 678 N N . ARG A 1 87 ? 9.804 0.774 -2.975 1.00 92.12 87 ARG A N 1
ATOM 679 C CA . ARG A 1 87 ? 9.939 1.792 -4.024 1.00 92.12 87 ARG A CA 1
ATOM 680 C C . ARG A 1 87 ? 11.294 2.477 -3.943 1.00 92.12 87 ARG A C 1
ATOM 682 O O . ARG A 1 87 ? 11.997 2.465 -4.941 1.00 92.12 87 ARG A O 1
ATOM 689 N N . LYS A 1 88 ? 11.699 2.961 -2.763 1.00 93.25 88 LYS A N 1
ATOM 690 C CA . LYS A 1 88 ? 13.017 3.594 -2.558 1.00 93.25 88 LYS A CA 1
ATOM 691 C C . LYS A 1 88 ? 14.170 2.703 -3.017 1.00 93.25 88 LYS A C 1
ATOM 693 O O . LYS A 1 88 ? 15.097 3.197 -3.649 1.00 93.25 88 LYS A O 1
ATOM 698 N N . ILE A 1 89 ? 14.099 1.402 -2.725 1.00 96.94 89 ILE A N 1
ATOM 699 C CA . ILE A 1 89 ? 15.136 0.432 -3.106 1.00 96.94 89 ILE A CA 1
ATOM 700 C C . ILE A 1 89 ? 15.233 0.284 -4.629 1.00 96.94 89 ILE A C 1
ATOM 702 O O . ILE A 1 89 ? 16.338 0.179 -5.158 1.00 96.94 89 ILE A O 1
ATOM 706 N N . ILE A 1 90 ? 14.101 0.260 -5.337 1.00 95.19 90 ILE A N 1
ATOM 707 C CA . ILE A 1 90 ? 14.089 0.011 -6.785 1.00 95.19 90 ILE A CA 1
ATOM 708 C C . ILE A 1 90 ? 14.189 1.282 -7.633 1.00 95.19 90 ILE A C 1
ATOM 710 O O . ILE A 1 90 ? 14.522 1.157 -8.808 1.00 95.19 90 ILE A O 1
ATOM 714 N N . THR A 1 91 ? 13.912 2.471 -7.075 1.00 94.69 91 THR A N 1
ATOM 715 C CA . THR A 1 91 ? 13.787 3.747 -7.809 1.00 94.69 91 THR A CA 1
ATOM 716 C C . THR A 1 91 ? 14.942 3.984 -8.776 1.00 94.69 91 THR A C 1
ATOM 718 O O . THR A 1 91 ? 14.711 4.148 -9.970 1.00 94.69 91 THR A O 1
ATOM 721 N N . SER A 1 92 ? 16.185 3.924 -8.296 1.00 96.81 92 SER A N 1
ATOM 722 C CA . SER A 1 92 ? 17.354 4.207 -9.137 1.00 96.81 92 SER A CA 1
ATOM 723 C C . SER A 1 92 ? 17.508 3.211 -10.288 1.00 96.81 92 SER A C 1
ATOM 725 O O . SER A 1 92 ? 17.851 3.598 -11.403 1.00 96.81 92 SER A O 1
ATOM 727 N N . ALA A 1 93 ? 17.227 1.930 -10.039 1.00 96.94 93 ALA A N 1
ATOM 728 C CA . ALA A 1 93 ? 17.331 0.885 -11.048 1.00 96.94 93 ALA A CA 1
ATOM 729 C C . ALA A 1 93 ? 16.261 1.038 -12.137 1.00 96.94 93 ALA A C 1
ATOM 731 O O . ALA A 1 93 ? 16.574 0.902 -13.318 1.00 96.94 93 ALA A O 1
ATOM 732 N N . VAL A 1 94 ? 15.014 1.340 -11.757 1.00 96.06 94 VAL A N 1
ATOM 733 C CA . VAL A 1 94 ? 13.917 1.500 -12.727 1.00 96.06 94 VAL A CA 1
ATOM 734 C C . VAL A 1 94 ? 14.045 2.795 -13.526 1.00 96.06 94 VAL A C 1
ATOM 736 O O . VAL A 1 94 ? 13.859 2.764 -14.737 1.00 96.06 94 VAL A O 1
ATOM 739 N N . GLU A 1 95 ? 14.449 3.900 -12.892 1.00 96.44 95 GLU A N 1
ATOM 740 C CA . GLU A 1 95 ? 14.711 5.171 -13.579 1.00 96.44 95 GLU A CA 1
ATOM 741 C C . GLU A 1 95 ? 15.883 5.049 -14.554 1.00 96.44 95 GLU A C 1
ATOM 743 O O . GLU A 1 95 ? 15.788 5.489 -15.699 1.00 96.44 95 GLU A O 1
ATOM 748 N N . SER A 1 96 ? 16.967 4.382 -14.143 1.00 97.00 96 SER A N 1
ATOM 749 C CA . SER A 1 96 ? 18.102 4.122 -15.028 1.00 97.00 96 SER A CA 1
ATOM 750 C C . SER A 1 96 ? 17.710 3.235 -16.209 1.00 97.00 96 SER A C 1
ATOM 752 O O . SER A 1 96 ? 18.082 3.537 -17.341 1.00 97.00 96 SER A O 1
ATOM 754 N N . ALA A 1 97 ? 16.937 2.169 -15.977 1.00 95.06 97 ALA A N 1
ATOM 755 C CA . ALA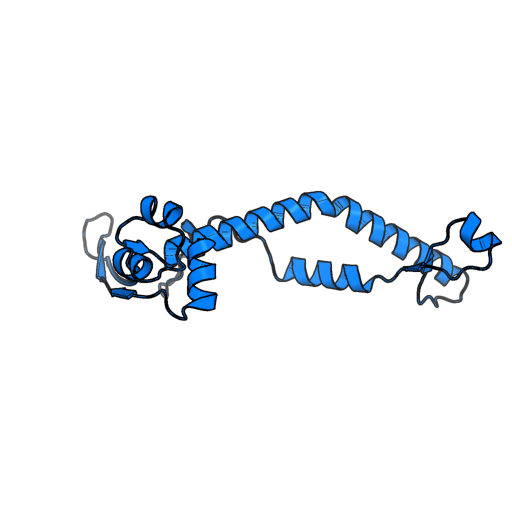 A 1 97 ? 16.480 1.283 -17.045 1.00 95.06 97 ALA A CA 1
ATOM 756 C C . ALA A 1 97 ? 15.601 2.021 -18.065 1.00 95.06 97 ALA A C 1
ATOM 758 O O . ALA A 1 97 ? 15.830 1.890 -19.267 1.00 95.06 97 ALA A O 1
ATOM 759 N N . ARG A 1 98 ? 14.637 2.824 -17.594 1.00 95.94 98 ARG A N 1
ATOM 760 C CA . ARG A 1 98 ? 13.795 3.663 -18.455 1.00 95.94 98 ARG A CA 1
ATOM 761 C C . ARG A 1 98 ? 14.636 4.648 -19.265 1.00 95.94 98 ARG A C 1
ATOM 763 O O . ARG A 1 98 ? 14.520 4.647 -20.484 1.00 95.94 98 ARG A O 1
ATOM 770 N N . SER A 1 99 ? 15.540 5.387 -18.621 1.00 96.50 99 SER A N 1
ATOM 771 C CA . SER A 1 99 ? 16.395 6.371 -19.299 1.00 96.50 99 SER A CA 1
ATOM 772 C C . SER A 1 99 ? 17.287 5.743 -20.380 1.00 96.50 99 SER A C 1
ATOM 774 O O . SER A 1 99 ? 17.470 6.330 -21.442 1.00 96.50 99 SER A O 1
ATOM 776 N N . ILE A 1 100 ? 17.800 4.525 -20.161 1.00 95.62 100 ILE A N 1
ATOM 777 C CA . ILE A 1 100 ? 18.571 3.788 -21.178 1.00 95.62 100 ILE A CA 1
ATOM 778 C C . ILE A 1 100 ? 17.692 3.421 -22.382 1.00 95.62 100 ILE A C 1
ATOM 780 O O . ILE A 1 100 ? 18.123 3.553 -23.528 1.00 95.62 100 ILE A O 1
ATOM 784 N N . ILE A 1 101 ? 16.472 2.937 -22.135 1.00 94.75 101 ILE A N 1
ATOM 785 C CA . ILE A 1 101 ? 15.535 2.556 -23.199 1.00 94.75 101 ILE A CA 1
ATOM 786 C C . ILE A 1 101 ? 15.111 3.794 -24.000 1.00 94.75 101 ILE A C 1
ATOM 788 O O . ILE A 1 101 ? 15.167 3.760 -25.228 1.00 94.75 101 ILE A O 1
ATOM 792 N N . GLU A 1 102 ? 14.747 4.882 -23.319 1.00 95.19 102 GLU A N 1
ATOM 793 C CA . GLU A 1 102 ? 14.384 6.170 -23.925 1.00 95.19 102 GLU A CA 1
ATOM 794 C C . GLU A 1 102 ? 15.534 6.738 -24.757 1.00 95.19 102 GLU A C 1
ATOM 796 O O . GLU A 1 102 ? 15.339 7.039 -25.932 1.00 95.19 102 GLU A O 1
ATOM 801 N N . GLY A 1 103 ? 16.755 6.766 -24.216 1.00 94.75 103 GLY A N 1
ATOM 802 C CA . GLY A 1 103 ? 17.922 7.248 -24.953 1.00 94.75 103 GLY A CA 1
ATOM 803 C C . GLY A 1 103 ? 18.181 6.452 -26.236 1.00 94.75 103 GLY A C 1
ATOM 804 O O . GLY A 1 103 ? 18.485 7.026 -27.278 1.00 94.75 103 GLY A O 1
ATOM 805 N N . HIS A 1 104 ? 18.004 5.127 -26.216 1.00 93.88 104 HIS A N 1
ATOM 806 C CA . HIS A 1 104 ? 18.129 4.323 -27.435 1.00 93.88 104 HIS A CA 1
ATOM 807 C C . HIS A 1 104 ? 16.977 4.530 -28.428 1.00 93.88 104 HIS A C 1
ATOM 809 O O . HIS A 1 104 ? 17.209 4.459 -29.638 1.00 93.88 104 HIS A O 1
ATOM 815 N N . LEU A 1 105 ? 15.756 4.784 -27.949 1.00 93.69 105 LEU A N 1
ATOM 816 C CA . LEU A 1 105 ? 14.623 5.146 -28.804 1.00 93.69 105 LEU A CA 1
ATOM 817 C C . LEU A 1 105 ? 14.855 6.493 -29.494 1.00 93.69 105 LEU A C 1
ATOM 819 O O . LEU A 1 105 ? 14.583 6.605 -30.689 1.00 93.69 105 LEU A O 1
ATOM 823 N N . GLU A 1 106 ? 15.389 7.480 -28.773 1.00 93.38 106 GLU A N 1
ATOM 824 C CA . GLU A 1 106 ? 15.741 8.803 -29.300 1.00 93.38 106 GLU A CA 1
ATOM 825 C C . GLU A 1 106 ? 16.863 8.708 -30.338 1.00 93.38 106 GLU A C 1
ATOM 827 O O . GLU A 1 106 ? 16.693 9.167 -31.466 1.00 93.38 106 GLU A O 1
ATOM 832 N N . MET A 1 107 ? 17.960 8.012 -30.017 1.00 92.25 107 MET A N 1
ATOM 833 C CA . MET A 1 107 ? 19.066 7.784 -30.957 1.00 92.25 107 MET A CA 1
ATOM 834 C C . MET A 1 107 ? 18.603 7.116 -32.257 1.00 92.25 107 MET A C 1
ATOM 836 O O . MET A 1 107 ? 19.106 7.425 -33.337 1.00 92.25 107 MET A O 1
ATOM 840 N N . TYR A 1 108 ? 17.664 6.169 -32.169 1.00 90.56 108 TYR A N 1
ATOM 841 C CA . TYR A 1 108 ? 17.108 5.530 -33.357 1.00 90.56 108 TYR A CA 1
ATOM 842 C C . TYR A 1 108 ? 16.179 6.472 -34.133 1.00 90.56 108 TYR A C 1
ATOM 844 O O . TYR A 1 108 ? 16.230 6.507 -35.361 1.00 90.56 108 TYR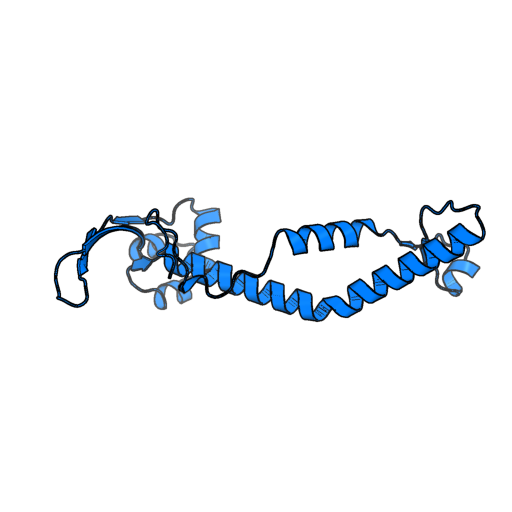 A O 1
ATOM 852 N N . ALA A 1 109 ? 15.360 7.258 -33.434 1.00 92.56 109 ALA A N 1
ATOM 853 C CA . ALA A 1 109 ? 14.478 8.239 -34.055 1.00 92.56 109 ALA A CA 1
ATOM 854 C C . ALA A 1 109 ? 15.270 9.292 -34.854 1.00 92.56 109 ALA A C 1
ATOM 856 O O . ALA A 1 109 ? 14.876 9.617 -35.973 1.00 92.56 109 ALA A O 1
ATOM 857 N N . GLU A 1 110 ? 16.418 9.763 -34.351 1.00 93.38 110 GLU A N 1
ATOM 858 C CA . GLU A 1 110 ? 17.291 10.721 -35.055 1.00 93.38 110 GLU A CA 1
ATOM 859 C C . GLU A 1 110 ? 17.736 10.229 -36.442 1.00 93.38 110 GLU A C 1
ATOM 861 O O . GLU A 1 110 ? 17.818 11.016 -37.386 1.00 93.38 110 GLU A O 1
ATOM 866 N N . ILE A 1 111 ? 17.986 8.925 -36.588 1.00 93.38 111 ILE A N 1
ATOM 867 C CA . ILE A 1 111 ? 18.406 8.314 -37.858 1.00 93.38 111 ILE A CA 1
ATOM 868 C C . ILE A 1 111 ? 17.237 7.765 -38.688 1.00 93.38 111 ILE A C 1
ATOM 870 O O . ILE A 1 111 ? 17.451 7.319 -39.815 1.00 93.38 111 ILE A O 1
ATOM 874 N N . ASN A 1 112 ? 16.014 7.790 -38.150 1.00 91.56 112 ASN A N 1
ATOM 875 C CA . ASN A 1 112 ? 14.811 7.228 -38.767 1.00 91.56 112 ASN A CA 1
ATOM 876 C C . ASN A 1 112 ? 13.666 8.256 -38.860 1.00 91.56 112 ASN A C 1
ATOM 878 O O . ASN A 1 112 ? 12.509 7.939 -38.606 1.00 91.56 112 ASN A O 1
ATOM 882 N N . ASN A 1 113 ? 13.981 9.506 -39.223 1.00 89.75 113 ASN A N 1
ATOM 883 C CA . ASN A 1 113 ? 13.006 10.588 -39.448 1.00 89.75 113 ASN A CA 1
ATOM 884 C C . ASN A 1 113 ? 12.048 10.858 -38.269 1.00 89.75 113 ASN A C 1
ATOM 886 O O . ASN A 1 113 ? 10.901 11.252 -38.472 1.00 89.75 113 ASN A O 1
ATOM 890 N N . GLY A 1 114 ? 12.503 10.647 -37.037 1.00 86.12 114 GLY A N 1
ATOM 891 C CA . GLY A 1 114 ? 11.687 10.804 -35.835 1.00 86.12 114 GLY A CA 1
ATOM 892 C C . GLY A 1 114 ? 10.787 9.606 -35.518 1.00 86.12 114 GLY A C 1
ATOM 893 O O . GLY A 1 114 ? 10.102 9.628 -34.500 1.00 86.12 114 GLY A O 1
ATOM 894 N N . GLU A 1 115 ? 10.782 8.554 -36.340 1.00 83.44 115 GLU A N 1
ATOM 895 C CA . GLU A 1 115 ? 9.982 7.356 -36.092 1.00 83.44 115 GLU A CA 1
ATOM 896 C C . GLU A 1 115 ? 10.768 6.333 -35.263 1.00 83.44 115 GLU A C 1
ATOM 898 O O . GLU A 1 115 ? 11.773 5.772 -35.705 1.00 83.44 115 GLU A O 1
ATOM 903 N N . SER A 1 116 ? 10.278 6.020 -34.066 1.00 85.44 116 SER A N 1
ATOM 904 C CA . SER A 1 116 ? 10.728 4.869 -33.284 1.00 85.44 116 SER A CA 1
ATOM 905 C C . SER A 1 116 ? 9.532 4.212 -32.591 1.00 85.44 116 SER A C 1
ATOM 907 O O . SER A 1 116 ? 8.581 4.880 -32.193 1.00 85.44 116 SER A O 1
ATOM 909 N N . PHE A 1 117 ? 9.542 2.878 -32.514 1.00 79.50 117 PHE A N 1
ATOM 910 C CA . PHE A 1 117 ? 8.446 2.101 -31.916 1.00 79.50 117 PHE A CA 1
ATOM 911 C C . PHE A 1 117 ? 8.919 1.248 -30.738 1.00 79.50 117 PHE A C 1
ATOM 913 O O . PHE A 1 117 ? 8.263 1.197 -29.705 1.00 79.50 117 PHE A O 1
ATOM 920 N N . ALA A 1 118 ? 10.054 0.561 -30.883 1.00 86.12 118 ALA A N 1
ATOM 921 C CA . ALA A 1 118 ? 10.625 -0.263 -29.826 1.00 86.12 118 ALA A CA 1
ATOM 922 C C . ALA A 1 118 ? 12.128 -0.455 -30.035 1.00 86.12 118 ALA A C 1
ATOM 924 O O . ALA A 1 118 ? 12.621 -0.395 -31.164 1.00 86.12 118 ALA A O 1
ATOM 925 N N . VAL A 1 119 ? 12.839 -0.771 -28.952 1.00 89.50 119 VAL A N 1
ATOM 926 C CA . VAL A 1 119 ? 14.246 -1.191 -28.997 1.00 89.50 119 VAL A CA 1
ATOM 927 C C . VAL A 1 119 ? 14.368 -2.653 -28.585 1.00 89.50 119 VAL A C 1
ATOM 929 O O . VAL A 1 119 ? 13.604 -3.160 -27.768 1.00 89.50 119 VAL A O 1
ATOM 932 N N . GLY A 1 120 ? 15.309 -3.369 -29.194 1.00 89.88 120 GLY A N 1
ATOM 933 C CA . GLY A 1 120 ? 15.541 -4.786 -28.934 1.00 89.88 120 GLY A CA 1
ATOM 934 C C . GLY A 1 120 ? 16.890 -5.015 -28.268 1.00 89.88 120 GLY A C 1
ATOM 935 O O . GLY A 1 120 ? 17.916 -4.593 -28.794 1.00 89.88 120 GLY A O 1
ATOM 936 N N . ALA A 1 121 ? 16.910 -5.740 -27.152 1.00 88.69 121 ALA A N 1
ATOM 937 C CA . ALA A 1 121 ? 18.141 -6.198 -26.523 1.00 88.69 121 ALA A CA 1
ATOM 938 C C . ALA A 1 121 ? 18.600 -7.546 -27.098 1.00 88.69 121 ALA A C 1
ATOM 940 O O . ALA A 1 121 ? 17.815 -8.486 -27.265 1.00 88.69 121 ALA A O 1
ATOM 941 N N . TYR A 1 122 ? 19.908 -7.651 -27.335 1.00 89.19 122 TYR A N 1
ATOM 942 C CA . TYR A 1 122 ? 20.587 -8.864 -27.777 1.00 89.19 122 TYR A CA 1
ATOM 943 C C . TYR A 1 122 ? 21.892 -9.078 -27.027 1.00 89.19 122 TYR A C 1
ATOM 945 O O . TYR A 1 122 ? 22.653 -8.142 -26.800 1.00 89.19 122 TYR A O 1
ATOM 953 N N . SER A 1 123 ? 22.219 -10.342 -26.754 1.00 88.12 123 SER A N 1
ATOM 954 C CA . SER A 1 123 ? 23.608 -10.713 -26.500 1.00 88.12 123 SER A CA 1
ATOM 955 C C . SER A 1 123 ? 24.341 -10.932 -27.825 1.00 88.12 123 SER A C 1
ATOM 957 O O . SER A 1 123 ? 23.764 -11.425 -28.799 1.00 88.12 123 SER A O 1
ATOM 959 N N . ALA A 1 124 ? 25.641 -10.629 -27.860 1.00 86.19 124 ALA A N 1
ATOM 960 C CA . ALA A 1 124 ? 26.466 -10.830 -29.054 1.00 86.19 124 ALA A CA 1
ATOM 961 C C . ALA A 1 124 ? 26.426 -12.287 -29.563 1.00 86.19 124 ALA A C 1
ATOM 963 O O . ALA A 1 124 ? 26.410 -12.535 -30.768 1.00 86.19 124 ALA A O 1
ATOM 964 N N . ALA A 1 125 ? 26.349 -13.259 -28.648 1.00 87.88 125 ALA A N 1
ATOM 965 C CA . ALA A 1 125 ? 26.205 -14.673 -28.987 1.00 87.88 125 ALA A CA 1
ATOM 966 C C . ALA A 1 125 ? 24.838 -14.992 -29.620 1.00 87.88 125 ALA A C 1
ATOM 968 O O . ALA A 1 125 ? 24.771 -15.743 -30.590 1.00 87.88 125 ALA A O 1
ATOM 969 N N . ALA A 1 126 ? 23.750 -14.410 -29.103 1.00 82.50 126 ALA A N 1
ATOM 970 C CA . ALA A 1 126 ? 22.407 -14.609 -29.644 1.00 82.50 126 ALA A CA 1
ATOM 971 C C . ALA A 1 126 ? 22.258 -14.011 -31.050 1.00 82.50 126 ALA A C 1
ATOM 973 O O . ALA A 1 126 ? 21.652 -14.646 -31.911 1.00 82.50 126 ALA A O 1
ATOM 974 N N . HIS A 1 127 ? 22.864 -12.846 -31.294 1.00 82.81 127 HIS A N 1
ATOM 975 C CA . HIS A 1 127 ? 22.862 -12.206 -32.608 1.00 82.81 127 HIS A CA 1
ATOM 976 C C . HIS A 1 127 ? 23.581 -13.061 -33.665 1.00 82.81 127 HIS A C 1
ATOM 978 O O . HIS A 1 127 ? 23.030 -13.310 -34.733 1.00 82.81 127 HIS A O 1
ATOM 984 N N . ARG A 1 128 ? 24.764 -13.607 -33.338 1.00 85.81 128 ARG A N 1
ATOM 985 C CA . ARG A 1 128 ? 25.514 -14.510 -34.239 1.00 85.81 128 ARG A CA 1
ATOM 986 C C . ARG A 1 128 ? 24.750 -15.786 -34.592 1.00 85.81 128 ARG A C 1
ATOM 988 O O . ARG A 1 128 ? 24.928 -16.323 -35.677 1.00 85.81 128 ARG A O 1
ATOM 995 N N . LEU A 1 129 ? 23.912 -16.268 -33.676 1.00 89.06 129 LEU A N 1
ATOM 996 C CA . LEU A 1 129 ? 23.065 -17.447 -33.872 1.00 89.06 129 LEU A CA 1
ATOM 997 C C . LEU A 1 129 ? 21.731 -17.126 -34.570 1.00 89.06 129 LEU A C 1
ATOM 999 O O . LEU A 1 129 ? 20.882 -18.009 -34.665 1.00 89.06 129 LEU A O 1
ATOM 1003 N N . GLY A 1 130 ? 21.509 -15.880 -35.008 1.00 86.81 130 GLY A N 1
ATOM 1004 C CA . GLY A 1 130 ? 20.268 -15.469 -35.668 1.00 86.81 130 GLY A CA 1
ATOM 1005 C C . GLY A 1 130 ? 19.027 -15.557 -34.773 1.00 86.81 130 GLY A C 1
ATOM 1006 O O . GLY A 1 130 ? 17.914 -15.708 -35.276 1.00 86.81 130 GLY A O 1
ATOM 1007 N N . LYS A 1 131 ? 19.190 -15.508 -33.442 1.00 90.38 131 LYS A N 1
ATOM 1008 C CA . LYS A 1 131 ? 18.046 -15.462 -32.516 1.00 90.38 131 LYS A CA 1
ATOM 1009 C C . LYS A 1 131 ? 17.313 -14.121 -32.653 1.00 90.38 131 LYS A C 1
ATOM 1011 O O . LYS A 1 131 ? 17.861 -13.181 -33.213 1.00 90.38 131 LYS A O 1
ATOM 1016 N N . LYS A 1 132 ? 16.078 -14.044 -32.144 1.00 87.81 132 LYS A N 1
ATOM 1017 C CA . LYS A 1 132 ? 15.256 -12.815 -32.103 1.00 87.81 132 LYS A CA 1
ATOM 1018 C C . LYS A 1 132 ? 15.581 -11.945 -30.875 1.00 87.81 132 LYS A C 1
ATOM 1020 O O . LYS A 1 132 ? 16.076 -12.502 -29.890 1.00 87.81 132 LYS A O 1
ATOM 1025 N N . PRO A 1 133 ? 15.308 -10.622 -30.907 1.00 89.75 133 PRO A N 1
ATOM 1026 C CA . PRO A 1 133 ? 15.634 -9.726 -29.805 1.00 89.75 133 PRO A CA 1
ATOM 1027 C C . PRO A 1 133 ? 14.650 -9.950 -28.674 1.00 89.75 133 PRO A C 1
ATOM 1029 O O . PRO A 1 133 ? 13.502 -10.334 -28.912 1.00 89.75 133 PRO A O 1
ATOM 1032 N N . VAL A 1 134 ? 15.060 -9.603 -27.459 1.00 91.12 134 VAL A N 1
ATOM 1033 C CA . VAL A 1 134 ? 14.083 -9.293 -26.415 1.00 91.12 134 VAL A CA 1
ATOM 1034 C C . VAL A 1 134 ? 13.621 -7.865 -26.654 1.00 91.12 134 VAL A C 1
ATOM 1036 O O . VAL A 1 134 ? 14.423 -6.939 -26.577 1.00 91.12 134 VAL A O 1
ATOM 1039 N N . ILE A 1 135 ? 12.347 -7.695 -26.995 1.00 92.50 135 ILE A N 1
ATOM 1040 C CA . ILE A 1 135 ? 11.767 -6.368 -27.189 1.00 92.50 135 ILE A CA 1
ATOM 1041 C C . ILE A 1 135 ? 11.649 -5.684 -25.829 1.00 92.50 135 ILE A C 1
ATOM 1043 O O . ILE A 1 135 ? 11.112 -6.260 -24.882 1.00 92.50 135 ILE A O 1
ATOM 1047 N N . LEU A 1 136 ? 12.175 -4.467 -25.751 1.00 92.62 136 LEU A N 1
ATOM 1048 C CA . LEU A 1 136 ? 12.093 -3.592 -24.597 1.00 92.62 136 LEU A CA 1
ATOM 1049 C C . LEU A 1 136 ? 11.067 -2.504 -24.903 1.00 92.62 136 LEU A C 1
ATOM 1051 O O . LEU A 1 136 ? 11.171 -1.775 -25.888 1.00 92.62 136 LEU A O 1
ATOM 1055 N N . LEU A 1 137 ? 10.070 -2.458 -24.039 1.00 91.88 137 LEU A N 1
ATOM 1056 C CA . LEU A 1 137 ? 8.905 -1.589 -24.082 1.00 91.88 137 LEU A CA 1
ATOM 1057 C C . LEU A 1 137 ? 8.930 -0.686 -22.842 1.00 91.88 137 LEU A C 1
ATOM 1059 O O . LEU A 1 137 ? 9.606 -1.029 -21.870 1.00 91.88 137 LEU A O 1
ATOM 1063 N N . LEU A 1 138 ? 8.229 0.448 -22.859 1.00 93.75 138 LEU A N 1
ATOM 1064 C CA . LEU A 1 138 ? 8.173 1.391 -21.725 1.00 93.75 138 LEU A CA 1
ATOM 1065 C C . LEU A 1 138 ? 6.858 1.306 -20.944 1.00 93.75 138 LEU A C 1
ATOM 1067 O O . LEU A 1 138 ? 6.782 1.779 -19.813 1.00 93.75 138 LEU A O 1
ATOM 1071 N N . GLU A 1 139 ? 5.858 0.617 -21.488 1.00 93.38 139 GLU A N 1
ATOM 1072 C CA . GLU A 1 139 ? 4.513 0.506 -20.928 1.00 93.38 139 GLU A CA 1
ATOM 1073 C C . GLU A 1 139 ? 4.514 -0.098 -19.516 1.00 93.38 139 GLU A C 1
ATOM 1075 O O . GLU A 1 139 ? 3.672 0.241 -18.683 1.00 93.38 139 GLU A O 1
ATOM 1080 N N . TRP A 1 140 ? 5.477 -0.975 -19.206 1.00 92.44 140 TRP A N 1
ATOM 1081 C CA . TRP A 1 140 ? 5.636 -1.513 -17.849 1.00 92.44 140 TRP A CA 1
ATOM 1082 C C . TRP A 1 140 ? 5.935 -0.406 -16.832 1.00 92.44 140 TRP A C 1
ATOM 1084 O O . TRP A 1 140 ? 5.437 -0.446 -15.704 1.00 92.44 140 TRP A O 1
ATOM 1094 N N . ASP A 1 141 ? 6.730 0.585 -17.231 1.00 94.81 141 ASP A N 1
ATOM 1095 C CA . ASP A 1 141 ? 7.169 1.661 -16.360 1.00 94.81 141 ASP A CA 1
ATOM 1096 C C . ASP A 1 141 ? 6.151 2.812 -16.335 1.00 94.81 141 ASP A C 1
ATOM 1098 O O . ASP A 1 141 ? 6.044 3.515 -15.330 1.00 94.81 141 ASP A O 1
ATOM 1102 N N . ASP A 1 142 ? 5.326 2.971 -17.376 1.00 95.38 142 ASP A N 1
ATOM 1103 C CA . ASP A 1 142 ? 4.143 3.851 -17.356 1.00 95.38 142 ASP A CA 1
ATOM 1104 C C . ASP A 1 142 ? 3.131 3.386 -16.311 1.00 95.38 142 ASP A C 1
ATOM 1106 O O . ASP A 1 142 ? 2.636 4.172 -15.497 1.00 95.38 142 ASP A O 1
ATOM 1110 N N . VAL A 1 143 ? 2.874 2.074 -16.276 1.00 95.00 143 VAL A N 1
ATOM 1111 C CA . VAL A 1 143 ? 2.022 1.468 -15.250 1.00 95.00 143 VAL A CA 1
ATOM 1112 C C . VAL A 1 143 ? 2.606 1.716 -13.859 1.00 95.00 143 VAL A C 1
ATOM 1114 O O . VAL A 1 143 ? 1.853 2.062 -12.946 1.00 95.00 143 VAL A O 1
ATOM 1117 N N . ARG A 1 144 ? 3.931 1.597 -13.674 1.00 93.94 144 ARG A N 1
ATOM 1118 C CA . ARG A 1 144 ? 4.569 1.913 -12.384 1.00 93.94 144 ARG A CA 1
ATOM 1119 C C . ARG A 1 144 ? 4.346 3.373 -11.993 1.00 93.94 144 ARG A C 1
ATOM 1121 O O . ARG A 1 144 ? 3.920 3.609 -10.863 1.00 93.94 144 ARG A O 1
ATOM 1128 N N . ILE A 1 145 ? 4.620 4.332 -12.881 1.00 94.06 145 ILE A N 1
ATOM 1129 C CA . ILE A 1 145 ? 4.431 5.765 -12.595 1.00 94.06 145 ILE A CA 1
ATOM 1130 C C . ILE A 1 145 ? 2.976 6.041 -12.204 1.00 94.06 145 ILE A C 1
ATOM 1132 O O . ILE A 1 145 ? 2.725 6.595 -11.134 1.00 94.06 145 ILE A O 1
ATOM 1136 N N . GLY A 1 146 ? 2.010 5.550 -12.985 1.00 94.38 146 GLY A N 1
ATOM 1137 C CA . GLY A 1 146 ? 0.593 5.737 -12.671 1.00 94.38 146 GLY A CA 1
ATOM 1138 C C . GLY A 1 146 ? 0.175 5.097 -11.339 1.00 94.38 146 GLY A C 1
ATOM 1139 O O . GLY A 1 146 ? -0.692 5.615 -10.632 1.00 94.38 146 GLY A O 1
ATOM 1140 N N . LEU A 1 147 ? 0.793 3.977 -10.950 1.00 91.06 147 LEU A N 1
ATOM 1141 C CA . LEU A 1 147 ? 0.575 3.372 -9.634 1.00 91.06 147 LEU A CA 1
ATOM 1142 C C . LEU A 1 147 ? 1.223 4.174 -8.500 1.00 91.06 147 LEU A C 1
ATOM 1144 O O . LEU A 1 147 ? 0.661 4.194 -7.404 1.00 91.06 147 LEU A O 1
ATOM 1148 N N . LEU A 1 148 ? 2.364 4.826 -8.727 1.00 89.62 148 LEU A N 1
ATOM 1149 C CA . LEU A 1 148 ? 3.015 5.683 -7.732 1.00 89.62 148 LEU A CA 1
ATOM 1150 C C . LEU A 1 148 ? 2.174 6.917 -7.415 1.00 89.62 148 LEU A C 1
ATOM 1152 O O . LEU A 1 148 ? 1.976 7.225 -6.240 1.00 89.62 148 LEU A O 1
ATOM 1156 N N . GLU A 1 149 ? 1.630 7.566 -8.442 1.00 90.31 149 GLU A N 1
ATOM 1157 C CA . GLU A 1 149 ? 0.762 8.738 -8.294 1.00 90.31 149 GLU A CA 1
ATOM 1158 C C . GLU A 1 149 ? -0.499 8.419 -7.485 1.00 90.31 149 GLU A C 1
ATOM 1160 O O . GLU A 1 149 ? -0.892 9.179 -6.601 1.00 90.31 149 GLU A O 1
ATOM 1165 N N . LYS A 1 150 ? -1.114 7.258 -7.747 1.00 87.50 150 LYS A N 1
ATOM 1166 C CA . LYS A 1 150 ? -2.344 6.822 -7.067 1.00 87.50 150 LYS A CA 1
ATOM 1167 C C . LYS A 1 150 ? -2.111 6.338 -5.641 1.00 87.50 150 LYS A C 1
ATOM 1169 O O . LYS A 1 150 ? -2.993 6.474 -4.798 1.00 87.50 150 LYS A O 1
ATOM 1174 N N . ASN A 1 151 ? -0.955 5.737 -5.373 1.00 85.12 151 ASN A N 1
ATOM 1175 C CA . ASN A 1 151 ? -0.682 5.052 -4.112 1.00 85.12 151 ASN A CA 1
ATOM 1176 C C . ASN A 1 151 ? 0.385 5.787 -3.309 1.00 85.12 151 ASN A C 1
ATOM 1178 O O . ASN A 1 151 ? 1.406 5.192 -2.953 1.00 85.12 151 ASN A O 1
ATOM 1182 N N . GLN A 1 152 ? 0.171 7.071 -3.031 1.00 82.12 152 GLN A N 1
ATOM 1183 C CA . GLN A 1 152 ? 1.068 7.815 -2.153 1.00 82.12 152 GLN A CA 1
ATOM 1184 C C . GLN A 1 152 ? 1.132 7.176 -0.764 1.00 82.12 152 GLN A C 1
ATOM 1186 O O . GLN A 1 152 ? 0.146 6.630 -0.266 1.00 82.12 152 GLN A O 1
ATOM 1191 N N . SER A 1 153 ? 2.314 7.236 -0.149 1.00 80.69 153 SER A N 1
ATOM 1192 C CA . SER A 1 153 ? 2.533 6.646 1.168 1.00 80.69 153 SER A CA 1
ATOM 1193 C C . SER A 1 153 ? 1.605 7.286 2.201 1.00 80.69 153 SER A C 1
ATOM 1195 O O . SER A 1 153 ? 1.582 8.506 2.382 1.00 80.69 153 SER A O 1
ATOM 1197 N N . ILE A 1 154 ? 0.831 6.454 2.896 1.00 81.88 154 ILE A N 1
ATOM 1198 C CA . ILE A 1 154 ? -0.086 6.891 3.941 1.00 81.88 154 ILE A CA 1
ATOM 1199 C C . ILE A 1 154 ? 0.540 6.576 5.299 1.00 81.88 154 ILE A C 1
ATOM 1201 O O . ILE A 1 154 ? 0.450 5.464 5.817 1.00 81.88 154 ILE A O 1
ATOM 1205 N N . SER A 1 155 ? 1.182 7.579 5.893 1.00 76.38 155 SER A N 1
ATOM 1206 C CA . SER A 1 155 ? 1.844 7.465 7.196 1.00 76.38 155 SER A CA 1
ATOM 1207 C C . SER A 1 155 ? 0.908 7.792 8.364 1.00 76.38 155 SER A C 1
ATOM 1209 O O . SER A 1 155 ? -0.048 8.559 8.221 1.00 76.38 155 SER A O 1
ATOM 1211 N N . ASN A 1 156 ? 1.221 7.274 9.556 1.00 77.94 156 ASN A N 1
ATOM 1212 C CA . ASN A 1 156 ? 0.508 7.572 10.808 1.00 77.94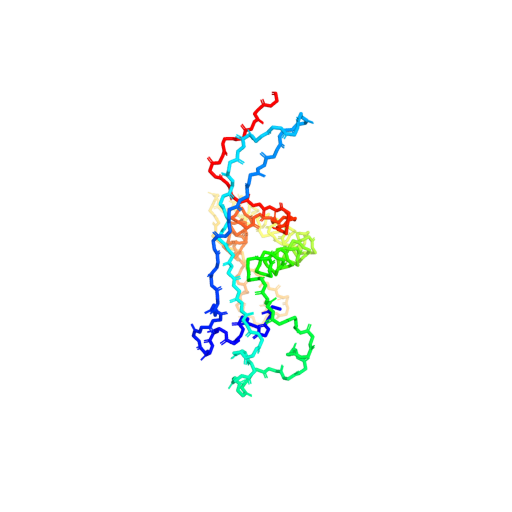 156 ASN A CA 1
ATOM 1213 C C . ASN A 1 156 ? -0.995 7.230 10.774 1.00 77.94 156 ASN A C 1
ATOM 1215 O O . ASN A 1 156 ? -1.815 7.935 11.366 1.00 77.94 156 ASN A O 1
ATOM 1219 N N . MET A 1 157 ? -1.389 6.176 10.056 1.00 84.06 157 MET A N 1
ATOM 1220 C CA . MET A 1 157 ? -2.799 5.792 9.909 1.00 84.06 157 MET A CA 1
ATOM 1221 C C . MET A 1 157 ? -3.490 5.509 11.245 1.00 84.06 157 MET A C 1
ATOM 1223 O O . MET A 1 157 ? -4.682 5.761 11.390 1.00 84.06 157 MET A O 1
ATOM 1227 N N . GLU A 1 158 ? -2.750 5.050 12.248 1.00 78.94 158 GLU A N 1
ATOM 1228 C CA . GLU A 1 158 ? -3.223 4.853 13.615 1.00 78.94 158 GLU A CA 1
ATOM 1229 C C . GLU A 1 158 ? -3.610 6.159 14.332 1.00 78.94 158 GLU A C 1
ATOM 1231 O O . GLU A 1 158 ? -4.413 6.118 15.263 1.00 78.94 158 GLU A O 1
ATOM 1236 N N . LYS A 1 159 ? -3.084 7.306 13.882 1.00 82.38 159 LYS A N 1
ATOM 1237 C CA . LYS A 1 159 ? -3.376 8.647 14.423 1.00 82.38 159 LYS A CA 1
ATOM 1238 C C . LYS A 1 159 ? -4.420 9.403 13.600 1.00 82.38 159 LYS A C 1
ATOM 1240 O O . LYS A 1 159 ? -4.993 10.382 14.074 1.00 82.38 159 LYS A O 1
ATOM 1245 N N . ARG A 1 160 ? -4.686 8.962 12.368 1.00 82.94 160 ARG A N 1
ATOM 1246 C CA . ARG A 1 160 ? -5.663 9.591 11.472 1.00 82.94 160 ARG A CA 1
ATOM 1247 C C . ARG A 1 160 ? -7.076 9.118 11.793 1.00 82.94 160 ARG A C 1
ATOM 1249 O O . ARG A 1 160 ? -7.312 7.935 12.046 1.00 82.94 160 ARG A O 1
ATOM 1256 N N . HIS A 1 161 ? -8.033 10.035 11.737 1.00 79.44 161 HIS A N 1
ATOM 1257 C CA . HIS A 1 161 ? -9.461 9.745 11.811 1.00 79.44 161 HIS A CA 1
ATOM 1258 C C . HIS A 1 161 ? -10.225 10.678 10.868 1.00 79.44 161 HIS A C 1
ATOM 1260 O O . HIS A 1 161 ? -9.731 11.741 10.510 1.00 79.44 161 HIS A O 1
ATOM 1266 N N . VAL A 1 162 ? -11.411 10.247 10.443 1.00 81.12 162 VAL A N 1
ATOM 1267 C CA . VAL A 1 162 ? -12.314 11.048 9.611 1.00 81.12 162 VAL A CA 1
ATOM 1268 C C . VAL A 1 162 ? -13.409 11.587 10.518 1.00 81.12 162 VAL A C 1
ATOM 1270 O O . VAL A 1 162 ? -13.963 10.832 11.318 1.00 81.12 162 VAL A O 1
ATOM 1273 N N . SER A 1 163 ? -13.688 12.879 10.400 1.00 82.44 163 SER A N 1
ATOM 1274 C CA . SER A 1 163 ? -14.738 13.576 11.137 1.00 82.44 163 SER A CA 1
ATOM 1275 C C . SER A 1 163 ? -15.518 14.465 10.174 1.00 82.44 163 SER A C 1
ATOM 1277 O O . SER A 1 163 ? -14.949 14.973 9.211 1.00 82.44 163 SER A O 1
ATOM 1279 N N . SER A 1 164 ? -16.810 14.652 10.437 1.00 80.00 164 SER A N 1
ATOM 1280 C CA . SER A 1 164 ? -17.639 15.660 9.765 1.00 80.00 164 SER A CA 1
ATOM 1281 C C . SER A 1 164 ? -17.513 17.047 10.404 1.00 80.00 164 SER A C 1
ATOM 1283 O O . SER A 1 164 ? -18.136 17.993 9.930 1.00 80.00 164 SER A O 1
ATOM 1285 N N . ALA A 1 165 ? -16.754 17.174 11.499 1.00 81.81 165 ALA A N 1
ATOM 1286 C CA . ALA A 1 165 ? -16.447 18.466 12.094 1.00 81.81 165 ALA A CA 1
ATOM 1287 C C . ALA A 1 165 ? -15.598 19.301 11.126 1.00 81.81 165 ALA A C 1
ATOM 1289 O O . ALA A 1 165 ? -14.668 18.783 10.505 1.00 81.81 165 ALA A O 1
ATOM 1290 N N . LEU A 1 166 ? -15.908 20.594 11.020 1.00 80.25 166 LEU A N 1
ATOM 1291 C CA . LEU A 1 166 ? -15.088 21.527 10.253 1.00 80.25 166 LEU A CA 1
ATOM 1292 C C . LEU A 1 166 ? -13.705 21.623 10.906 1.00 80.25 166 LEU A C 1
ATOM 1294 O O . LEU A 1 166 ? -13.603 21.772 12.126 1.00 80.25 166 LEU A O 1
ATOM 1298 N N . ALA A 1 167 ? -12.651 21.516 10.095 1.00 73.81 167 ALA A N 1
ATOM 1299 C CA . ALA A 1 167 ? -11.300 21.783 10.563 1.00 73.81 167 ALA A CA 1
ATOM 1300 C C . ALA A 1 167 ? -11.243 23.238 11.038 1.00 73.81 167 ALA A C 1
ATOM 1302 O O . ALA A 1 167 ? -11.642 24.142 10.304 1.00 73.81 167 ALA A O 1
ATOM 1303 N N . GLN A 1 168 ? -10.792 23.455 12.271 1.00 62.31 168 GLN A N 1
ATOM 1304 C CA . GLN A 1 168 ? -10.513 24.804 12.741 1.00 62.31 168 GLN A CA 1
ATOM 1305 C C . GLN A 1 168 ? -9.296 25.297 11.960 1.00 62.31 168 GLN A C 1
ATOM 1307 O O . GLN A 1 168 ? -8.225 24.700 12.033 1.00 62.31 168 GLN A O 1
ATOM 1312 N N . SER A 1 169 ? -9.508 26.304 11.120 1.00 50.50 169 SER A N 1
ATOM 1313 C CA . SER A 1 169 ? -8.434 27.071 10.503 1.00 50.50 169 SER A CA 1
ATOM 1314 C C . SER A 1 169 ? -7.883 28.028 11.555 1.00 50.50 169 SER A C 1
ATOM 1316 O O . SER A 1 169 ? -8.654 28.842 12.070 1.00 50.50 169 SER A O 1
ATOM 1318 N N . ASP A 1 170 ? -6.598 27.872 11.874 1.00 43.53 170 ASP A N 1
ATOM 1319 C CA . ASP A 1 170 ? -5.822 28.819 12.685 1.00 43.53 170 ASP A CA 1
ATOM 1320 C C . ASP A 1 170 ? -5.734 30.200 12.012 1.00 43.53 170 ASP A C 1
ATOM 1322 O O . ASP A 1 170 ? -5.637 30.250 10.759 1.00 43.53 170 ASP A O 1
#

Sequence (170 aa):
METLRNHVSHSGVAVHLVSNPDKWILNENKQASNLVFNIEIYALKERLADNSGFKPSVLKELPDKVDLKKAVRSYVGAISSIQDEVRKIITSAVESARSIIEGHLEMYAEINNGESFAVGAYSAAAHRLGKKPVILLLEWDDVRIGLLEKNQSISNMEKRHVSSALAQSD

Radius of gyration: 26.83 Å; chains: 1; bounding box: 48×53×71 Å

Secondary structure (DSSP, 8-state):
-HHHHHHHHHHS----EEE--EEEEE-TTS-EEEEEE--EEEEEHHHHHT-TTS-HHHHHHS-SEEEHHHHHHHHHHHHHHHHHHHHHHHHHHHHHHHHHHHHHHHHHHHHTTT----EEE--HHHHHTTPPPEEE-SHHHHHHHHHHHHS-----TTT----SSPP---